Protein AF-A0A4Z1KX02-F1 (afdb_monomer)

Structure (mmCIF, N/CA/C/O backbone):
data_AF-A0A4Z1KX02-F1
#
_entry.id   AF-A0A4Z1KX02-F1
#
loop_
_atom_site.group_PDB
_atom_site.id
_atom_site.type_symbol
_atom_site.label_atom_id
_atom_site.label_alt_id
_atom_site.label_comp_id
_atom_site.label_asym_id
_atom_site.label_entity_id
_atom_site.label_seq_id
_atom_site.pdbx_PDB_ins_code
_atom_site.Cartn_x
_atom_site.Cartn_y
_atom_site.Cartn_z
_atom_site.occupancy
_atom_site.B_iso_or_equiv
_atom_site.auth_seq_id
_atom_site.auth_comp_id
_atom_site.auth_asym_id
_atom_site.auth_atom_id
_atom_site.pdbx_PDB_model_num
ATOM 1 N N . MET A 1 1 ? 24.937 13.819 -0.305 1.00 67.44 1 MET A N 1
ATOM 2 C CA . MET A 1 1 ? 24.168 14.959 -0.853 1.00 67.44 1 MET A CA 1
ATOM 3 C C . MET A 1 1 ? 23.647 14.672 -2.264 1.00 67.44 1 MET A C 1
ATOM 5 O O . MET A 1 1 ? 22.449 14.791 -2.455 1.00 67.44 1 MET A O 1
ATOM 9 N N . PHE A 1 2 ? 24.476 14.210 -3.215 1.00 82.12 2 PHE A N 1
ATOM 10 C CA . PHE A 1 2 ? 24.012 13.856 -4.573 1.00 82.12 2 PHE A CA 1
ATOM 11 C C . PHE A 1 2 ? 23.113 12.602 -4.630 1.00 82.12 2 PHE A C 1
ATOM 13 O O . PHE A 1 2 ? 22.041 12.658 -5.217 1.00 82.12 2 PHE A O 1
ATOM 20 N N . ALA A 1 3 ? 23.485 11.510 -3.949 1.00 89.19 3 ALA A N 1
ATOM 21 C CA . ALA A 1 3 ? 22.704 10.262 -3.954 1.00 89.19 3 ALA A CA 1
ATOM 22 C C . ALA A 1 3 ? 21.264 10.451 -3.440 1.00 89.19 3 ALA A C 1
ATOM 24 O O . ALA A 1 3 ? 20.314 10.109 -4.129 1.00 89.19 3 ALA A O 1
ATOM 25 N N . THR A 1 4 ? 21.099 11.115 -2.293 1.00 90.94 4 THR A N 1
ATOM 26 C CA . THR A 1 4 ? 19.779 11.416 -1.717 1.00 90.94 4 THR A CA 1
ATOM 27 C C . THR A 1 4 ? 18.896 12.230 -2.667 1.00 90.94 4 THR A C 1
ATOM 29 O O . THR A 1 4 ? 17.698 11.987 -2.753 1.00 90.94 4 THR A O 1
ATOM 32 N N . TYR A 1 5 ? 19.477 13.189 -3.394 1.00 92.50 5 TYR A N 1
ATOM 33 C CA . TYR A 1 5 ? 18.743 13.962 -4.395 1.00 92.50 5 TYR A CA 1
ATOM 34 C C . TYR A 1 5 ? 18.298 13.082 -5.570 1.00 92.50 5 TYR A C 1
ATOM 36 O O . TYR A 1 5 ? 17.134 13.137 -5.958 1.00 92.50 5 TYR A O 1
ATOM 44 N N . CYS A 1 6 ? 19.196 12.249 -6.105 1.00 92.69 6 CYS A N 1
ATOM 45 C CA . CYS A 1 6 ? 18.870 11.317 -7.183 1.00 92.69 6 CYS A CA 1
ATOM 46 C C . CYS A 1 6 ? 17.757 10.342 -6.780 1.00 92.69 6 CYS A C 1
ATOM 48 O O . CYS A 1 6 ? 16.830 10.142 -7.560 1.00 92.69 6 CYS A O 1
ATOM 50 N N . ASP A 1 7 ? 17.804 9.806 -5.558 1.00 88.81 7 ASP A N 1
ATOM 51 C CA . ASP A 1 7 ? 16.783 8.889 -5.044 1.00 88.81 7 ASP A CA 1
ATOM 52 C C . ASP A 1 7 ? 15.410 9.565 -4.957 1.00 88.81 7 ASP A C 1
ATOM 54 O O . ASP A 1 7 ? 14.411 9.007 -5.407 1.00 88.81 7 ASP A O 1
ATOM 58 N N . LEU A 1 8 ? 15.348 10.789 -4.424 1.00 89.06 8 LEU A N 1
ATOM 59 C CA . LEU A 1 8 ? 14.098 11.547 -4.324 1.00 89.06 8 LEU A CA 1
ATOM 60 C C . LEU A 1 8 ? 13.556 11.949 -5.700 1.00 89.06 8 LEU A C 1
ATOM 62 O O . LEU A 1 8 ? 12.350 11.864 -5.929 1.00 89.06 8 LEU A O 1
ATOM 66 N N . ALA A 1 9 ? 14.428 12.359 -6.624 1.00 92.06 9 ALA A N 1
ATOM 67 C CA . ALA A 1 9 ? 14.044 12.703 -7.990 1.00 92.06 9 ALA A CA 1
ATOM 68 C C . ALA A 1 9 ? 13.496 11.481 -8.742 1.00 92.06 9 ALA A C 1
ATOM 70 O O . ALA A 1 9 ? 12.455 11.574 -9.393 1.00 92.06 9 ALA A O 1
ATOM 71 N N . LEU A 1 10 ? 14.148 10.324 -8.592 1.00 88.31 10 LEU A N 1
ATOM 72 C CA . LEU A 1 10 ? 13.687 9.064 -9.161 1.00 88.31 10 LEU A CA 1
ATOM 73 C C . LEU A 1 10 ? 12.341 8.651 -8.557 1.00 88.31 10 LEU A C 1
ATOM 75 O O . LEU A 1 10 ? 11.406 8.372 -9.298 1.00 88.31 10 LEU A O 1
ATOM 79 N N . GLN A 1 11 ? 12.197 8.676 -7.230 1.00 85.94 11 GLN A N 1
ATOM 80 C CA . GLN A 1 11 ? 10.923 8.365 -6.573 1.00 85.94 11 GLN A CA 1
ATOM 81 C C . GLN A 1 11 ? 9.800 9.309 -7.010 1.00 85.94 11 GLN A C 1
ATOM 83 O O . GLN A 1 11 ? 8.679 8.856 -7.219 1.00 85.94 11 GLN A O 1
ATOM 88 N N . SER A 1 12 ? 10.090 10.602 -7.169 1.00 88.19 12 SER A N 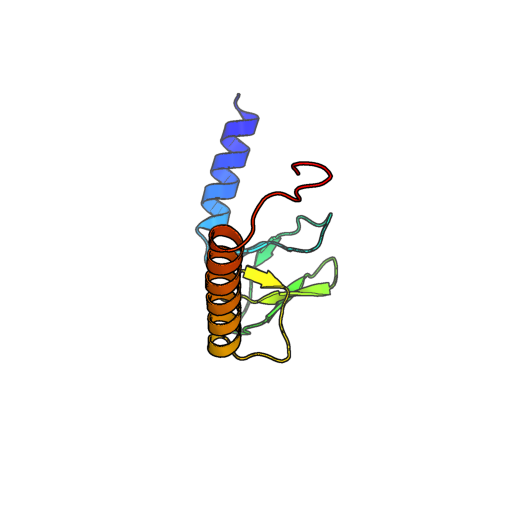1
ATOM 89 C CA . SER A 1 12 ? 9.130 11.591 -7.665 1.00 88.19 12 SER A CA 1
ATOM 90 C C . SER A 1 12 ? 8.660 11.252 -9.081 1.00 88.19 12 SER A C 1
ATOM 92 O O . SER A 1 12 ? 7.458 11.188 -9.335 1.00 88.19 12 SER A O 1
ATOM 94 N N . HIS A 1 13 ? 9.597 10.945 -9.982 1.00 88.12 13 HIS A N 1
ATOM 95 C CA . HIS A 1 13 ? 9.275 10.555 -11.352 1.00 88.12 13 HIS A CA 1
ATOM 96 C C . HIS A 1 13 ? 8.462 9.254 -11.401 1.00 88.12 13 HIS A C 1
ATOM 98 O O . HIS A 1 13 ? 7.409 9.209 -12.030 1.00 88.12 13 HIS A O 1
ATOM 104 N N . LEU A 1 14 ? 8.885 8.221 -10.670 1.00 86.00 14 LEU A N 1
ATOM 105 C CA . LEU A 1 14 ? 8.198 6.927 -10.648 1.00 86.00 14 LEU A CA 1
ATOM 106 C C . LEU A 1 14 ? 6.789 7.022 -10.047 1.00 86.00 14 LEU A C 1
ATOM 108 O O . LEU A 1 14 ? 5.888 6.333 -10.504 1.00 86.00 14 LEU A O 1
ATOM 112 N N . ARG A 1 15 ? 6.573 7.886 -9.046 1.00 82.69 15 ARG A N 1
ATOM 113 C CA . ARG A 1 15 ? 5.239 8.144 -8.472 1.00 82.69 15 ARG A CA 1
ATOM 114 C C . ARG A 1 15 ? 4.322 8.941 -9.399 1.00 82.69 15 ARG A C 1
ATOM 116 O O . ARG A 1 15 ? 3.119 8.961 -9.163 1.00 82.69 15 ARG A O 1
ATOM 123 N N . SER A 1 16 ? 4.877 9.626 -10.399 1.00 86.06 16 SER A N 1
ATOM 124 C CA . SER A 1 16 ? 4.091 10.405 -11.359 1.00 86.06 16 SER A CA 1
ATOM 125 C C . SER A 1 16 ? 3.498 9.558 -12.489 1.00 86.06 16 SER A C 1
ATOM 127 O O . SER A 1 16 ? 2.554 10.005 -13.136 1.00 86.06 16 SER A O 1
ATOM 129 N N . ASP A 1 17 ? 4.016 8.347 -12.712 1.00 86.56 17 ASP A N 1
ATOM 130 C CA . ASP A 1 17 ? 3.488 7.430 -13.722 1.00 86.56 17 ASP A CA 1
ATOM 131 C C . ASP A 1 17 ? 2.322 6.607 -13.140 1.00 86.56 17 ASP A C 1
ATOM 133 O O . ASP A 1 17 ? 2.533 5.810 -12.220 1.00 86.56 17 ASP A O 1
ATOM 137 N N . PRO A 1 18 ? 1.091 6.751 -13.665 1.00 82.75 18 PRO A N 1
ATOM 138 C CA . PRO A 1 18 ? -0.074 6.020 -13.169 1.00 82.75 18 PRO A CA 1
ATOM 139 C C . PRO A 1 18 ? -0.007 4.506 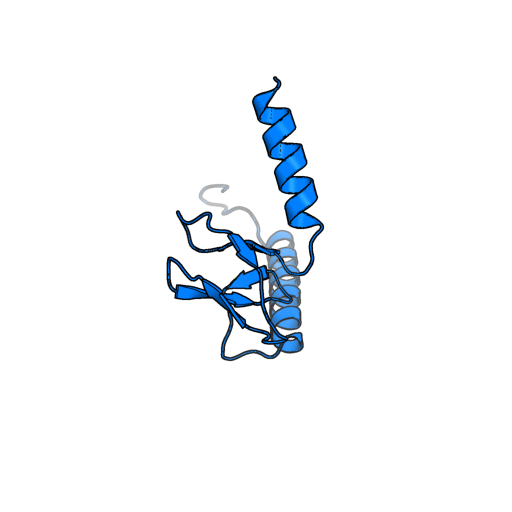-13.421 1.00 82.75 18 PRO A C 1
ATOM 141 O O . PRO A 1 18 ? -0.790 3.760 -12.835 1.00 82.75 18 PRO A O 1
ATOM 144 N N . ASN A 1 19 ? 0.903 4.042 -14.280 1.00 85.69 19 ASN A N 1
ATOM 145 C CA . ASN A 1 19 ? 1.066 2.627 -14.596 1.00 85.69 19 ASN A CA 1
ATOM 146 C C . ASN A 1 19 ? 2.147 1.947 -13.749 1.00 85.69 19 A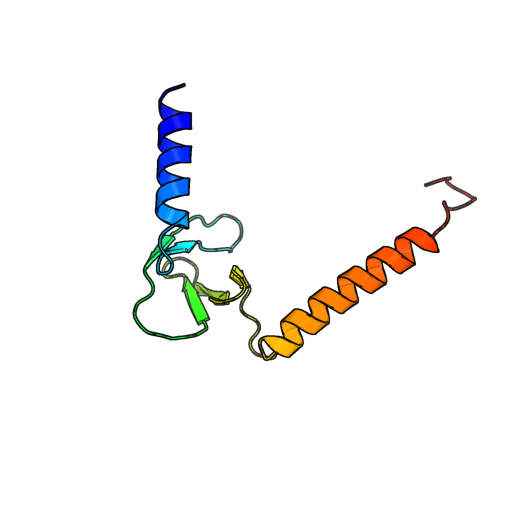SN A C 1
ATOM 148 O O . ASN A 1 19 ? 2.295 0.727 -13.837 1.00 85.69 19 ASN A O 1
ATOM 152 N N . LEU A 1 20 ? 2.901 2.695 -12.935 1.00 86.75 20 LEU A N 1
ATOM 153 C CA . LEU A 1 20 ? 3.929 2.142 -12.057 1.00 86.75 20 LEU A CA 1
ATOM 154 C C . LEU A 1 20 ? 3.376 1.844 -10.665 1.00 86.75 20 LEU A C 1
ATOM 156 O O . LEU A 1 20 ? 2.906 2.726 -9.949 1.00 86.75 20 LEU A O 1
ATOM 160 N N . PHE A 1 21 ? 3.516 0.589 -10.243 1.00 85.75 21 PHE A N 1
ATOM 161 C CA . PHE A 1 21 ? 3.054 0.124 -8.941 1.00 85.75 21 PHE A CA 1
ATOM 162 C C . PHE A 1 21 ? 4.199 -0.425 -8.105 1.00 85.75 21 PHE A C 1
ATOM 164 O O . PHE A 1 21 ? 5.015 -1.226 -8.565 1.00 85.75 21 PHE A O 1
ATOM 171 N N . TRP A 1 22 ? 4.207 -0.023 -6.838 1.00 84.81 22 TRP A N 1
ATOM 172 C CA . TRP A 1 22 ? 5.115 -0.544 -5.829 1.00 84.81 22 TRP A CA 1
ATOM 173 C C . TRP A 1 22 ? 4.528 -1.797 -5.185 1.00 84.81 22 TRP A C 1
ATOM 175 O O . TRP A 1 22 ? 3.342 -1.858 -4.848 1.00 84.81 22 TRP A O 1
ATOM 185 N N . CYS A 1 23 ? 5.375 -2.799 -4.978 1.00 87.50 23 CYS A N 1
ATOM 186 C CA . CYS A 1 23 ? 5.048 -3.919 -4.117 1.00 87.50 23 CYS A CA 1
ATOM 187 C C . CYS A 1 23 ? 4.901 -3.428 -2.669 1.00 87.50 23 CYS A C 1
ATOM 189 O O . CYS A 1 23 ? 5.808 -2.804 -2.127 1.00 87.50 23 CYS A O 1
ATOM 191 N N . LEU A 1 24 ? 3.764 -3.737 -2.040 1.00 85.62 24 LEU A N 1
ATOM 192 C CA . LEU A 1 24 ? 3.455 -3.341 -0.659 1.00 85.62 24 LEU A CA 1
ATOM 193 C C . LEU A 1 24 ? 3.793 -4.429 0.368 1.00 85.62 24 LEU A C 1
ATOM 195 O O . LEU A 1 24 ? 3.533 -4.265 1.559 1.00 85.62 24 LEU A O 1
ATOM 199 N N . ALA A 1 25 ? 4.329 -5.567 -0.082 1.00 84.81 25 ALA A N 1
ATOM 200 C CA . ALA A 1 25 ? 4.701 -6.648 0.815 1.00 84.81 25 ALA A CA 1
ATOM 201 C C . ALA A 1 25 ? 5.878 -6.229 1.717 1.00 84.81 25 ALA A C 1
ATOM 203 O O . ALA A 1 25 ? 6.850 -5.649 1.222 1.00 84.81 25 ALA A O 1
ATOM 204 N N . PRO A 1 26 ? 5.844 -6.561 3.020 1.00 81.69 26 PRO A N 1
ATOM 205 C CA . PRO A 1 26 ? 6.955 -6.283 3.921 1.00 81.69 26 PRO A CA 1
ATOM 206 C C . PRO A 1 26 ? 8.254 -6.894 3.386 1.00 81.69 26 PRO A C 1
ATOM 208 O O . PRO A 1 26 ? 8.270 -8.059 2.993 1.00 81.69 26 PRO A O 1
ATOM 211 N N . ASN A 1 27 ? 9.347 -6.127 3.406 1.00 82.44 27 ASN A N 1
ATOM 212 C CA . ASN A 1 27 ? 10.682 -6.527 2.928 1.00 82.44 27 ASN A CA 1
ATOM 213 C C . ASN A 1 27 ? 10.830 -6.714 1.407 1.00 82.44 27 ASN A C 1
ATOM 215 O O . ASN A 1 27 ?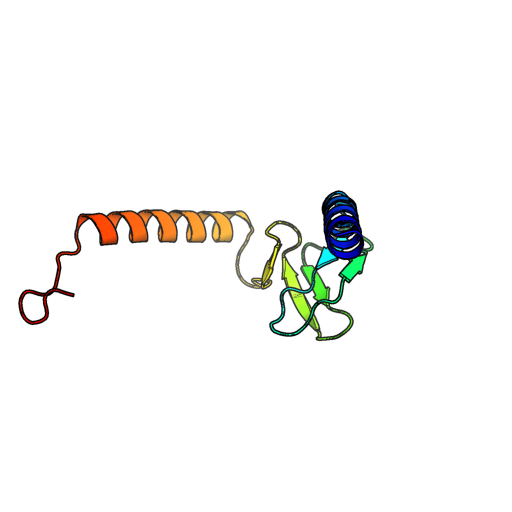 11.882 -7.165 0.956 1.00 82.44 27 ASN A O 1
ATOM 219 N N . TYR A 1 28 ? 9.827 -6.339 0.613 1.00 78.94 28 TYR A N 1
ATOM 220 C CA . TYR A 1 28 ? 9.926 -6.307 -0.843 1.00 78.94 28 TYR A CA 1
ATOM 221 C C . TYR A 1 28 ? 9.730 -4.880 -1.347 1.00 78.94 28 TYR A C 1
ATOM 223 O O . TYR A 1 28 ? 8.802 -4.187 -0.948 1.00 78.94 28 TYR A O 1
ATOM 231 N N . SER A 1 29 ? 10.602 -4.453 -2.252 1.00 76.94 29 SER A N 1
ATOM 232 C CA . SER A 1 29 ? 10.605 -3.109 -2.844 1.00 76.94 29 SER A CA 1
ATOM 233 C C . SER A 1 29 ? 10.653 -3.169 -4.372 1.00 76.94 29 SER A C 1
ATOM 235 O O . SER A 1 29 ? 11.234 -2.308 -5.030 1.00 76.94 29 SER A O 1
ATOM 237 N N . SER A 1 30 ? 10.058 -4.215 -4.951 1.00 84.88 30 SER A N 1
ATOM 238 C CA . SER A 1 30 ? 9.921 -4.336 -6.398 1.00 84.88 30 SER A CA 1
ATOM 239 C C . SER A 1 30 ? 8.906 -3.331 -6.941 1.00 84.88 30 SER A C 1
ATOM 241 O O . SER A 1 30 ? 7.901 -3.014 -6.302 1.00 84.88 30 SER A O 1
ATOM 243 N N . ILE A 1 31 ? 9.186 -2.848 -8.146 1.00 86.44 31 ILE A N 1
ATOM 244 C CA . ILE A 1 31 ? 8.304 -1.988 -8.930 1.00 86.44 31 ILE A CA 1
ATOM 245 C C . ILE A 1 31 ? 7.917 -2.764 -10.176 1.00 86.44 31 ILE A C 1
ATOM 247 O O . ILE A 1 31 ? 8.745 -3.483 -10.741 1.00 86.44 31 ILE A O 1
ATOM 251 N N . GLN A 1 32 ? 6.678 -2.605 -10.616 1.00 88.12 32 GLN A N 1
ATOM 252 C CA . GLN A 1 32 ? 6.224 -3.161 -11.879 1.00 88.12 32 GLN A CA 1
ATOM 253 C C . GLN A 1 32 ? 5.332 -2.188 -12.631 1.00 88.12 32 GLN A C 1
ATOM 255 O O . GLN A 1 32 ? 4.580 -1.420 -12.031 1.00 88.12 32 GLN A O 1
ATOM 260 N N . ILE A 1 33 ? 5.426 -2.261 -13.954 1.00 87.50 33 ILE A N 1
ATOM 261 C CA . ILE A 1 33 ? 4.499 -1.601 -14.863 1.00 87.50 33 ILE A CA 1
ATOM 262 C C . ILE A 1 33 ? 3.275 -2.505 -14.990 1.00 87.50 33 ILE A C 1
ATOM 264 O O . ILE A 1 33 ? 3.406 -3.716 -15.179 1.00 87.50 33 ILE A O 1
ATOM 268 N N . ARG A 1 34 ? 2.089 -1.924 -14.850 1.00 81.69 34 ARG A N 1
ATOM 269 C CA . ARG A 1 34 ? 0.828 -2.595 -15.156 1.00 81.69 34 ARG A CA 1
ATOM 270 C C . ARG A 1 34 ? 0.605 -2.582 -16.662 1.00 81.69 34 ARG A C 1
ATOM 272 O O . ARG A 1 34 ? 0.692 -1.534 -17.296 1.00 81.69 34 ARG A O 1
ATOM 279 N N . GLU A 1 35 ? 0.243 -3.737 -17.198 1.00 78.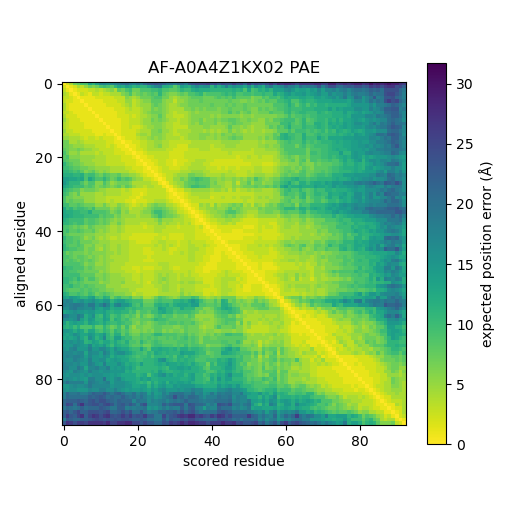44 35 GLU A N 1
ATOM 280 C CA . GLU A 1 35 ? -0.331 -3.856 -18.533 1.00 78.44 35 GLU A CA 1
ATOM 281 C C . GLU A 1 35 ? -1.827 -4.161 -18.385 1.00 78.44 35 GLU A C 1
ATOM 283 O O . GLU A 1 35 ? -2.204 -5.050 -17.624 1.00 78.44 35 GLU A O 1
ATOM 288 N N . GLY A 1 36 ? -2.682 -3.412 -19.084 1.00 83.19 36 GLY A N 1
ATOM 289 C CA . GLY A 1 36 ? -4.136 -3.605 -19.049 1.00 83.19 36 GLY A CA 1
ATOM 290 C C . GLY A 1 36 ? -4.851 -2.891 -17.900 1.00 83.19 36 GLY A C 1
ATOM 291 O O . GLY A 1 36 ? -4.272 -2.034 -17.234 1.00 83.19 36 GLY A O 1
ATOM 292 N N . ASP A 1 37 ? -6.129 -3.245 -17.707 1.00 83.75 37 ASP A N 1
ATOM 293 C CA . ASP A 1 37 ? -7.081 -2.541 -16.836 1.00 83.75 37 ASP A CA 1
ATOM 294 C C . ASP A 1 37 ? -7.575 -3.337 -15.613 1.00 83.75 37 ASP A C 1
ATOM 296 O O . ASP A 1 37 ? -8.552 -2.961 -14.959 1.00 83.75 37 ASP A O 1
ATOM 300 N N . ASP A 1 38 ? -6.829 -4.364 -15.204 1.00 85.88 38 ASP A N 1
ATOM 301 C CA . ASP A 1 38 ? -7.177 -5.157 -14.025 1.00 85.88 38 ASP A CA 1
ATOM 302 C C . ASP A 1 38 ? -7.093 -4.349 -12.715 1.00 85.88 38 ASP A C 1
ATOM 304 O O . ASP A 1 38 ? -6.116 -3.625 -12.488 1.00 85.88 38 ASP A O 1
ATOM 308 N N . PRO A 1 39 ? -8.099 -4.446 -11.827 1.00 85.12 39 PRO A N 1
ATOM 309 C CA . PRO A 1 39 ? -8.132 -3.711 -10.558 1.00 85.12 39 PRO A CA 1
ATOM 310 C C . PRO A 1 39 ? -7.123 -4.245 -9.525 1.00 85.12 39 PRO A C 1
ATOM 312 O O . PRO A 1 39 ? -6.811 -3.572 -8.537 1.00 85.12 39 PRO A O 1
ATOM 315 N N . GLU A 1 40 ? -6.618 -5.455 -9.762 1.00 87.56 40 GLU A N 1
ATOM 316 C CA . GLU A 1 40 ? -5.633 -6.157 -8.952 1.00 87.56 40 GLU A CA 1
ATOM 317 C C . GLU A 1 40 ? -4.281 -6.153 -9.669 1.00 87.56 40 GLU A C 1
ATOM 319 O O . GLU A 1 40 ? -4.167 -6.556 -10.823 1.00 87.56 40 GLU A O 1
ATOM 324 N N . MET A 1 41 ? -3.236 -5.745 -8.958 1.00 87.56 41 MET A N 1
ATOM 325 C CA . MET A 1 41 ? -1.853 -5.934 -9.375 1.00 87.56 41 MET A CA 1
ATOM 326 C C . MET A 1 41 ? -1.251 -7.073 -8.550 1.00 87.56 41 MET A C 1
ATOM 328 O O . MET A 1 41 ? -1.304 -7.035 -7.322 1.00 87.56 41 MET A O 1
ATOM 332 N N . ILE A 1 42 ? -0.661 -8.074 -9.208 1.00 89.94 42 ILE A N 1
ATOM 333 C CA . ILE A 1 42 ? 0.035 -9.183 -8.540 1.00 89.94 42 ILE A CA 1
ATOM 334 C C . ILE A 1 42 ? 1.541 -8.992 -8.689 1.00 89.94 42 ILE A C 1
ATOM 336 O O . ILE A 1 42 ? 2.059 -8.909 -9.806 1.00 89.94 42 ILE A O 1
ATOM 340 N N . CYS A 1 43 ? 2.255 -8.976 -7.563 1.00 89.69 43 CYS A N 1
ATOM 341 C CA . CYS A 1 43 ? 3.697 -8.798 -7.559 1.00 89.69 43 CYS A CA 1
ATOM 342 C C . CYS A 1 43 ? 4.405 -9.935 -8.305 1.00 89.69 43 CYS A C 1
ATOM 344 O O . CYS A 1 43 ? 4.295 -11.100 -7.914 1.00 89.69 43 CYS A O 1
ATOM 346 N N . GLY A 1 44 ? 5.214 -9.613 -9.318 1.00 87.50 44 GLY A N 1
ATOM 347 C CA . GLY A 1 44 ? 6.000 -10.614 -10.049 1.00 87.50 44 GLY A CA 1
ATOM 348 C C . GLY A 1 44 ? 6.924 -11.441 -9.142 1.00 87.50 44 GLY A C 1
ATOM 349 O O . GLY A 1 44 ? 7.013 -12.661 -9.314 1.00 87.50 44 GLY A O 1
ATOM 350 N N . SER A 1 45 ? 7.540 -10.789 -8.146 1.00 89.31 45 SER A N 1
ATOM 351 C CA . SER A 1 45 ? 8.562 -11.361 -7.256 1.00 89.31 45 SER A CA 1
ATOM 352 C C . SER A 1 45 ? 7.998 -12.149 -6.071 1.00 89.31 45 SER A C 1
ATOM 354 O O . SER A 1 45 ? 8.477 -13.244 -5.799 1.00 89.31 45 SER A O 1
ATOM 356 N N . CYS A 1 46 ? 7.006 -11.606 -5.353 1.00 91.38 46 CYS A N 1
ATOM 357 C CA . CYS A 1 46 ? 6.492 -12.205 -4.108 1.00 91.38 46 CYS A CA 1
ATOM 358 C C . CYS A 1 46 ? 5.042 -12.700 -4.197 1.00 91.38 46 CYS A C 1
ATOM 360 O O . CYS A 1 46 ? 4.543 -13.290 -3.243 1.00 91.38 46 CYS A O 1
ATOM 362 N N . LYS A 1 47 ? 4.359 -12.466 -5.326 1.00 90.75 47 LYS A N 1
ATOM 363 C CA . LYS A 1 47 ? 2.951 -12.833 -5.567 1.00 90.75 47 LYS A CA 1
ATOM 364 C C . LYS A 1 47 ? 1.929 -12.169 -4.637 1.00 90.75 47 LYS A C 1
ATOM 366 O O . LYS A 1 47 ? 0.765 -12.552 -4.662 1.00 90.75 47 LYS A O 1
ATOM 371 N N . ALA A 1 48 ? 2.327 -11.166 -3.853 1.00 89.44 48 ALA A N 1
ATOM 372 C CA . ALA A 1 48 ? 1.384 -10.348 -3.102 1.00 89.44 48 ALA A CA 1
ATOM 373 C C . ALA A 1 48 ? 0.476 -9.555 -4.051 1.00 89.44 48 ALA A C 1
ATOM 375 O O . ALA A 1 48 ? 0.946 -9.020 -5.057 1.00 89.44 48 ALA A O 1
ATOM 376 N N . SER A 1 49 ? -0.804 -9.472 -3.701 1.00 89.44 49 SER A N 1
ATOM 377 C CA . SER A 1 49 ? -1.813 -8.743 -4.462 1.00 89.44 49 SER A CA 1
ATOM 378 C C . SER A 1 49 ? -2.057 -7.356 -3.870 1.00 89.44 49 SER A C 1
ATOM 380 O O . SER A 1 49 ? -2.250 -7.213 -2.659 1.00 89.44 49 SER A O 1
ATOM 382 N N . THR A 1 50 ? -2.121 -6.350 -4.734 1.00 87.12 50 THR A N 1
ATOM 383 C CA . THR A 1 50 ? -2.339 -4.942 -4.393 1.00 87.12 50 THR A CA 1
ATOM 384 C C . THR A 1 50 ? -3.537 -4.395 -5.163 1.00 87.12 50 THR A C 1
ATOM 386 O O . THR A 1 50 ? -3.700 -4.649 -6.354 1.00 87.12 50 THR A O 1
ATOM 389 N N . CYS A 1 51 ? -4.367 -3.611 -4.483 1.00 87.19 51 CYS A N 1
ATOM 390 C CA . CYS A 1 51 ? -5.416 -2.810 -5.092 1.00 87.19 51 CYS A CA 1
ATOM 391 C C . CYS A 1 51 ? -4.814 -1.630 -5.853 1.00 87.19 51 CYS A C 1
ATOM 393 O O . CYS A 1 51 ? -4.148 -0.784 -5.257 1.00 87.19 51 CYS A O 1
ATOM 395 N N . VAL A 1 52 ? -5.094 -1.553 -7.153 1.00 84.50 52 VAL A N 1
ATOM 396 C CA . VAL A 1 52 ? -4.609 -0.475 -8.025 1.00 84.50 52 VAL A CA 1
ATOM 397 C C . VAL A 1 52 ? -5.163 0.883 -7.594 1.00 84.50 52 VAL A C 1
ATOM 399 O O . VAL A 1 52 ? -4.412 1.848 -7.488 1.00 84.50 52 VAL A O 1
ATOM 402 N N . GLN A 1 53 ? -6.459 0.953 -7.284 1.00 84.50 53 GLN A N 1
ATOM 403 C CA . GLN A 1 53 ? -7.119 2.209 -6.926 1.00 84.50 53 GLN A CA 1
ATOM 404 C C . GLN A 1 53 ? -6.652 2.762 -5.571 1.00 84.50 53 GLN A C 1
ATOM 406 O O . GLN A 1 53 ? -6.435 3.962 -5.437 1.00 84.50 53 GLN A O 1
ATOM 411 N N . HIS A 1 54 ? -6.516 1.897 -4.563 1.00 82.62 54 HIS A N 1
ATOM 412 C CA . HIS A 1 54 ? -6.250 2.317 -3.182 1.00 82.62 54 HIS A CA 1
ATOM 413 C C . HIS A 1 54 ? -4.784 2.210 -2.770 1.00 82.62 54 HIS A C 1
ATOM 415 O O . HIS A 1 54 ? -4.443 2.649 -1.676 1.00 82.62 54 HIS A O 1
ATOM 421 N N . GLN A 1 55 ? -3.928 1.610 -3.606 1.00 81.69 55 GLN A N 1
ATOM 422 C CA . GLN A 1 55 ? -2.533 1.308 -3.270 1.00 81.69 55 GLN A CA 1
ATOM 423 C C . GLN A 1 55 ? -2.407 0.650 -1.886 1.00 81.69 55 GLN A C 1
ATOM 425 O O . GLN A 1 55 ? -1.578 1.020 -1.057 1.00 81.69 55 GLN A O 1
ATOM 430 N N . SER A 1 56 ? -3.265 -0.338 -1.637 1.00 82.38 56 SER A N 1
ATOM 431 C CA . SER A 1 56 ? -3.336 -1.105 -0.394 1.00 82.38 56 SER A CA 1
ATOM 432 C C . SER A 1 56 ? -3.412 -2.604 -0.705 1.00 82.38 56 SER A C 1
ATOM 434 O O . SER A 1 56 ? -3.640 -2.971 -1.863 1.00 82.38 56 SER A O 1
ATOM 436 N N . PRO A 1 57 ? -3.205 -3.504 0.274 1.00 85.88 57 PRO A N 1
ATOM 437 C CA . PRO A 1 57 ? -3.369 -4.939 0.054 1.00 85.88 57 PRO A CA 1
ATOM 438 C C . PRO A 1 57 ? -4.724 -5.266 -0.585 1.00 85.88 57 PRO A C 1
ATOM 440 O O . PRO A 1 57 ? -5.753 -4.702 -0.210 1.00 85.88 57 PRO A O 1
ATOM 443 N N . TRP A 1 58 ? -4.724 -6.159 -1.574 1.00 86.31 58 TRP A N 1
ATOM 444 C CA . TRP A 1 58 ? -5.932 -6.506 -2.320 1.00 86.31 58 TRP A CA 1
ATOM 445 C C . TRP A 1 58 ? -6.981 -7.179 -1.432 1.00 86.31 58 TRP A C 1
ATOM 447 O O . TRP A 1 58 ? -6.715 -8.188 -0.776 1.00 86.31 58 TRP A O 1
ATOM 457 N N . ASN A 1 59 ? -8.206 -6.654 -1.471 1.00 80.88 59 ASN A N 1
ATOM 458 C CA . ASN A 1 59 ? -9.327 -7.143 -0.675 1.00 80.88 59 ASN A CA 1
ATOM 459 C C . ASN A 1 59 ? -10.351 -7.833 -1.579 1.00 80.88 59 ASN A C 1
ATOM 461 O O . ASN A 1 59 ? -11.270 -7.199 -2.087 1.00 80.88 59 ASN A O 1
ATOM 465 N N . ARG A 1 60 ? -10.226 -9.157 -1.738 1.00 74.56 60 ARG A N 1
ATOM 466 C CA . ARG A 1 60 ? -11.064 -9.985 -2.636 1.00 74.56 60 ARG A CA 1
ATOM 467 C C . ARG A 1 60 ? -12.572 -9.997 -2.331 1.00 74.56 60 ARG A C 1
ATOM 469 O O . ARG A 1 60 ? -13.328 -10.580 -3.099 1.00 74.56 60 ARG A O 1
ATOM 476 N N . GLY A 1 61 ? -13.015 -9.401 -1.224 1.00 74.38 61 GLY A N 1
ATOM 477 C CA . GLY A 1 61 ? -14.407 -9.458 -0.760 1.00 74.38 61 GLY A CA 1
ATOM 478 C C . GLY A 1 61 ? -15.145 -8.121 -0.706 1.00 74.38 61 GLY A C 1
ATOM 479 O O . GLY A 1 61 ? -16.323 -8.114 -0.360 1.00 74.38 61 GLY A O 1
ATOM 480 N N . LEU A 1 62 ? -14.484 -7.000 -1.010 1.00 77.06 62 LEU A N 1
ATOM 481 C CA . LEU A 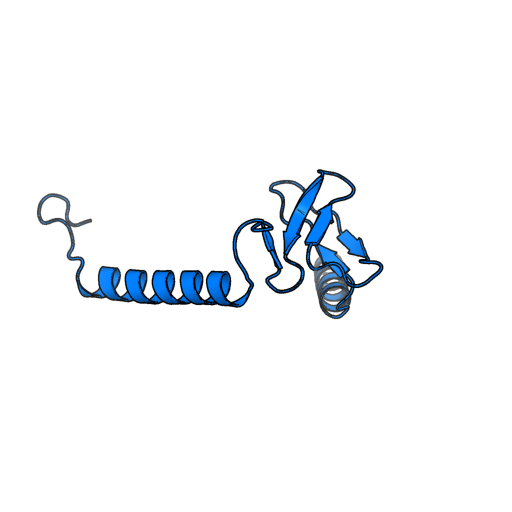1 62 ? -15.080 -5.670 -0.888 1.00 77.06 62 LEU A CA 1
ATOM 482 C C . LEU A 1 62 ? -15.047 -4.947 -2.230 1.00 77.06 62 LEU A C 1
ATOM 484 O O . LEU A 1 62 ? -14.020 -4.890 -2.900 1.00 77.06 62 LEU A O 1
ATOM 488 N N . THR A 1 63 ? -16.170 -4.337 -2.598 1.00 81.94 63 THR A N 1
ATOM 489 C CA . THR A 1 63 ? -16.174 -3.304 -3.639 1.00 81.94 63 THR A CA 1
ATOM 490 C C . THR A 1 63 ? -15.398 -2.081 -3.153 1.00 81.94 63 THR A C 1
ATOM 492 O O . THR A 1 63 ? -15.301 -1.843 -1.947 1.00 81.94 63 THR A O 1
ATOM 495 N N . TYR A 1 64 ? -14.910 -1.253 -4.079 1.00 79.62 64 TYR A N 1
ATOM 496 C CA . TYR A 1 64 ? -14.194 -0.026 -3.724 1.00 79.62 64 TYR A CA 1
ATOM 497 C C . TYR A 1 64 ? -14.965 0.849 -2.728 1.00 79.62 64 TYR A C 1
ATOM 499 O O . TYR A 1 64 ? -14.432 1.201 -1.684 1.00 79.62 64 TYR A O 1
ATOM 507 N N . LYS A 1 65 ? -16.265 1.064 -2.968 1.00 81.50 65 LYS A N 1
ATOM 508 C CA . LYS A 1 65 ? -17.130 1.845 -2.070 1.00 81.50 65 LYS A CA 1
ATOM 509 C C . LYS A 1 65 ? -17.254 1.242 -0.671 1.00 81.50 65 LYS A C 1
ATOM 511 O O . LYS A 1 65 ? -17.342 1.978 0.304 1.00 81.50 65 LYS A O 1
ATOM 516 N N . GLN A 1 66 ? -17.312 -0.085 -0.563 1.00 82.56 66 GLN A N 1
ATOM 517 C CA . GLN A 1 66 ? -17.385 -0.748 0.741 1.00 82.56 66 GLN A CA 1
ATOM 518 C C . GLN A 1 66 ? -16.068 -0.613 1.502 1.00 82.56 66 GLN A C 1
ATOM 520 O O . GLN A 1 66 ? -16.095 -0.397 2.711 1.00 82.56 66 GLN A O 1
ATOM 525 N N . TYR A 1 67 ? -14.939 -0.700 0.796 1.00 84.19 67 TYR A N 1
ATOM 526 C CA . TYR A 1 67 ? -13.624 -0.468 1.378 1.00 84.19 67 TYR A CA 1
ATOM 527 C C . TYR A 1 67 ? -13.482 0.980 1.873 1.00 84.19 67 TYR A C 1
ATOM 529 O O . TYR A 1 67 ? -13.181 1.196 3.045 1.00 84.19 67 TYR A O 1
ATOM 537 N N . ASP A 1 68 ? -13.831 1.967 1.047 1.00 83.56 68 ASP A N 1
ATOM 538 C CA . ASP A 1 68 ? -13.807 3.387 1.429 1.00 83.56 68 ASP A CA 1
ATOM 539 C C . ASP A 1 68 ? -14.691 3.670 2.648 1.00 83.56 68 ASP A C 1
ATOM 541 O O . ASP A 1 68 ? -14.295 4.363 3.586 1.00 83.56 68 ASP A O 1
ATOM 545 N N . PHE A 1 69 ? -15.890 3.086 2.669 1.00 84.06 69 PHE A N 1
ATOM 546 C CA . PHE A 1 69 ? -16.813 3.228 3.786 1.00 84.06 69 PHE A CA 1
ATOM 547 C C . PHE A 1 69 ? -16.288 2.581 5.073 1.00 84.06 69 PHE A C 1
ATOM 549 O O . PHE A 1 69 ? -16.490 3.139 6.151 1.00 84.06 69 PHE A O 1
ATOM 556 N N . SER A 1 70 ? -15.603 1.433 4.986 1.00 80.06 70 SER A N 1
ATOM 557 C CA . SER A 1 70 ? -14.947 0.836 6.158 1.00 80.06 70 SER A CA 1
ATOM 558 C C . SER A 1 70 ? -13.846 1.735 6.719 1.00 80.06 70 SER A C 1
ATOM 560 O O . SER A 1 70 ? -13.841 1.985 7.920 1.00 80.06 70 SER A O 1
ATOM 562 N N . LEU A 1 71 ? -13.006 2.326 5.862 1.00 81.88 71 LEU A N 1
ATOM 563 C CA . LEU A 1 71 ? -11.966 3.262 6.296 1.00 81.88 71 LEU A CA 1
ATOM 564 C C . LEU A 1 71 ? -12.558 4.507 6.973 1.00 81.88 71 LEU A C 1
ATOM 566 O O . LEU A 1 71 ? -12.059 4.951 8.006 1.00 81.88 71 LEU A O 1
ATOM 570 N N . ALA A 1 72 ? -13.644 5.056 6.422 1.00 82.19 72 ALA A N 1
ATOM 571 C CA . ALA A 1 72 ? -14.322 6.212 7.004 1.00 82.19 72 ALA A CA 1
ATOM 572 C C . ALA A 1 72 ? -14.921 5.905 8.389 1.00 82.19 72 ALA A C 1
ATOM 574 O O . ALA A 1 72 ? -14.816 6.725 9.302 1.00 82.19 72 ALA A O 1
ATOM 575 N N . LYS A 1 73 ? -15.512 4.716 8.558 1.00 81.62 73 LYS A N 1
ATOM 576 C CA . LYS A 1 73 ? -16.047 4.255 9.847 1.00 81.62 73 LYS A CA 1
ATOM 577 C C . LYS A 1 73 ? -14.965 4.039 10.894 1.00 81.62 73 LYS A C 1
ATOM 579 O O . LYS A 1 73 ? -15.178 4.388 12.054 1.00 81.62 73 LYS A O 1
ATOM 584 N N . ASP A 1 74 ? -13.827 3.477 10.501 1.00 84.12 74 ASP A N 1
ATOM 585 C CA . ASP A 1 74 ? -12.699 3.264 11.408 1.00 84.12 74 ASP A CA 1
ATOM 586 C C . ASP A 1 74 ? -12.138 4.605 11.900 1.00 84.12 74 ASP A C 1
ATOM 588 O O . ASP A 1 74 ? -11.854 4.765 13.087 1.00 84.12 74 ASP A O 1
ATOM 592 N N . GLU A 1 75 ? -12.051 5.600 11.013 1.00 86.56 75 GLU A N 1
ATOM 593 C CA . GLU A 1 75 ? -11.633 6.960 11.361 1.00 86.56 75 GLU A CA 1
ATOM 594 C C . GLU A 1 75 ? -12.602 7.637 12.342 1.00 86.56 75 GLU A C 1
ATOM 596 O O . GLU A 1 75 ? -12.176 8.237 13.330 1.00 86.56 75 GLU A O 1
ATOM 601 N N . GLU A 1 76 ? -13.908 7.547 12.084 1.00 87.00 76 GLU A N 1
ATOM 602 C CA . GLU A 1 76 ? -14.943 8.084 12.974 1.00 87.00 76 GLU A CA 1
ATOM 603 C C . GLU A 1 76 ? -14.907 7.401 14.345 1.00 87.00 76 GLU A C 1
ATOM 605 O O . GLU A 1 76 ? -14.896 8.076 15.376 1.00 87.00 76 GLU A O 1
ATOM 610 N N . SER A 1 77 ? -14.797 6.0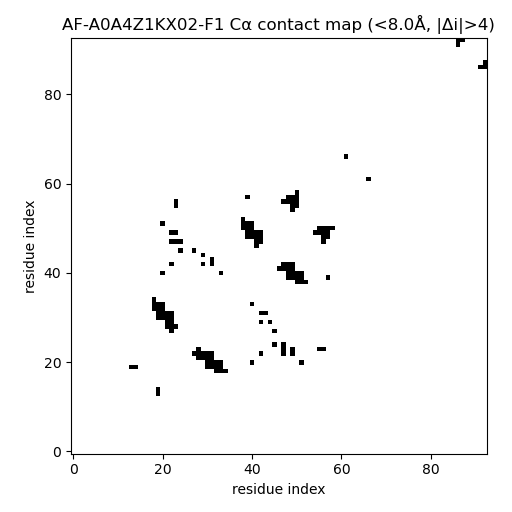72 14.354 1.00 88.75 77 SER A N 1
ATOM 611 C CA . SER A 1 77 ? -14.692 5.279 15.578 1.00 88.75 77 SER A CA 1
ATOM 612 C C . SER A 1 77 ? -13.454 5.667 16.381 1.00 88.75 77 SER A C 1
ATOM 614 O O . SER A 1 77 ? -13.546 5.853 17.591 1.00 88.75 77 SER A O 1
ATOM 616 N N . ARG A 1 78 ? -12.300 5.859 15.725 1.00 87.81 78 ARG A N 1
ATOM 617 C CA . ARG A 1 78 ? -11.064 6.284 16.396 1.00 87.81 78 ARG A CA 1
ATOM 618 C C . ARG A 1 78 ? -11.211 7.661 17.040 1.00 87.81 78 ARG A C 1
ATOM 620 O O . ARG A 1 78 ? -10.833 7.822 18.195 1.00 87.81 78 ARG A O 1
ATOM 627 N N . LYS A 1 79 ? -11.819 8.622 16.338 1.00 91.69 79 LYS A N 1
ATOM 628 C CA . LYS A 1 79 ? -12.099 9.961 16.887 1.00 91.69 79 LYS A CA 1
ATOM 629 C C . LYS A 1 79 ? -13.041 9.912 18.084 1.00 91.69 79 LYS A C 1
ATOM 631 O O . LYS A 1 79 ? -12.880 10.694 19.015 1.00 91.69 79 LYS A O 1
ATOM 636 N N . GLU A 1 80 ? -14.040 9.036 18.057 1.00 91.56 80 GLU A N 1
ATOM 637 C CA . GLU A 1 80 ? -14.966 8.885 19.179 1.00 91.56 80 GLU A CA 1
ATOM 638 C C . GLU A 1 80 ? -14.290 8.226 20.384 1.00 91.56 80 GLU A C 1
ATOM 640 O O . GLU A 1 80 ? -14.461 8.683 21.514 1.00 91.56 80 GLU A O 1
ATOM 645 N N . ILE A 1 81 ? -13.458 7.209 20.148 1.00 89.06 81 ILE A N 1
ATOM 646 C CA . ILE A 1 81 ? -12.617 6.598 21.181 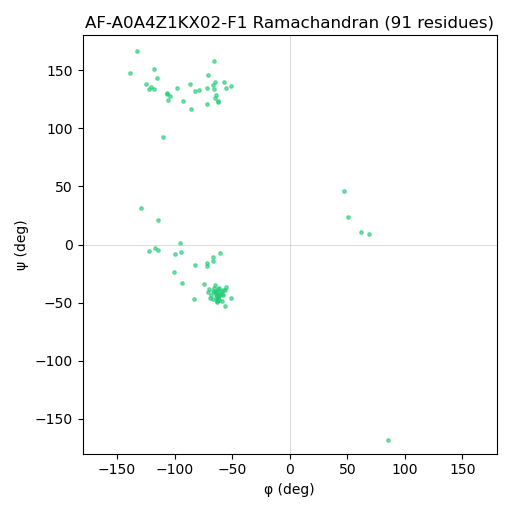1.00 89.06 81 ILE A CA 1
ATOM 647 C C . ILE A 1 81 ? -11.738 7.679 21.816 1.00 89.06 81 ILE A C 1
ATOM 649 O O . ILE A 1 81 ? -11.831 7.879 23.016 1.00 89.06 81 ILE A O 1
ATOM 653 N N . GLU A 1 82 ? -10.990 8.462 21.039 1.00 90.56 82 GLU A N 1
ATOM 654 C CA . GLU A 1 82 ? -10.135 9.539 21.568 1.00 90.56 82 GLU A CA 1
ATOM 655 C C . GLU A 1 82 ? -10.894 10.562 22.432 1.00 90.56 82 GLU A C 1
ATOM 657 O O . GLU A 1 82 ? -10.360 11.043 23.430 1.00 90.56 82 GLU A O 1
ATOM 662 N N . LYS A 1 83 ? -12.146 10.888 22.084 1.00 91.25 83 LYS A N 1
ATOM 663 C CA . LYS A 1 83 ? -12.984 11.815 22.866 1.00 91.25 83 LYS A CA 1
ATOM 664 C C . LYS A 1 83 ? -13.520 11.213 24.160 1.00 91.25 83 LYS A C 1
ATOM 666 O O . LYS A 1 83 ? -13.749 11.947 25.119 1.00 91.25 83 LYS A O 1
ATOM 671 N N . THR A 1 84 ? -13.811 9.916 24.158 1.00 91.12 84 THR A N 1
ATOM 672 C CA . THR A 1 84 ? -14.538 9.241 25.244 1.00 91.12 84 THR A CA 1
ATOM 673 C C . THR A 1 84 ? -13.619 8.469 26.181 1.00 91.12 84 THR A C 1
ATOM 675 O O . THR A 1 84 ? -13.971 8.242 27.340 1.00 91.12 84 THR A O 1
ATOM 678 N N . THR A 1 85 ? -12.432 8.080 25.716 1.00 89.69 85 THR A N 1
ATOM 679 C CA . THR A 1 85 ? -11.439 7.408 26.545 1.00 89.69 85 THR A CA 1
ATOM 680 C C . THR A 1 85 ? -10.829 8.380 27.536 1.00 89.69 85 THR A C 1
ATOM 682 O O . THR A 1 85 ? -10.422 9.485 27.188 1.00 89.69 85 THR A O 1
ATOM 685 N N . VAL A 1 86 ? -10.724 7.929 28.778 1.00 87.12 86 VAL A N 1
ATOM 686 C CA . VAL A 1 86 ? -10.014 8.621 29.850 1.00 87.12 86 VAL A CA 1
ATOM 687 C C . VAL A 1 86 ? -8.864 7.746 30.329 1.00 87.12 86 VAL A C 1
ATOM 689 O O . VAL A 1 86 ? -8.951 6.518 30.260 1.00 87.12 86 VAL A O 1
ATOM 692 N N . ALA A 1 87 ? -7.800 8.381 30.825 1.00 86.06 87 ALA A N 1
ATOM 693 C CA . 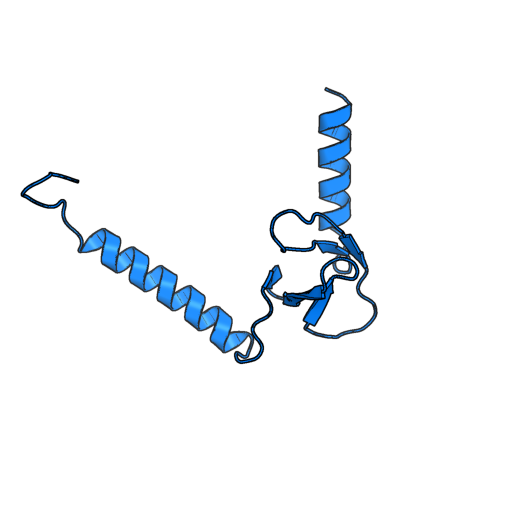ALA A 1 87 ? -6.646 7.675 31.370 1.00 86.06 87 ALA A CA 1
ATOM 694 C C . ALA A 1 87 ? -7.073 6.731 32.501 1.00 86.06 87 ALA A C 1
ATOM 696 O O . ALA A 1 87 ? -7.924 7.068 33.333 1.00 86.06 87 ALA A O 1
ATOM 697 N N . CYS A 1 88 ? -6.473 5.544 32.544 1.00 86.25 88 CYS A N 1
ATOM 698 C CA . CYS A 1 88 ? -6.823 4.548 33.548 1.00 86.25 88 CYS A CA 1
ATOM 699 C C . CYS A 1 88 ? -6.501 5.089 34.954 1.00 86.25 88 CYS A C 1
ATOM 701 O O . CYS A 1 88 ? -5.338 5.360 35.238 1.00 86.25 88 CYS A O 1
ATOM 703 N N . PRO A 1 89 ? -7.452 5.172 35.900 1.00 88.56 89 PRO A N 1
ATOM 704 C CA . PRO A 1 89 ? -7.209 5.790 37.211 1.00 88.56 89 PRO A CA 1
ATOM 705 C C . PRO A 1 89 ? -6.206 5.025 38.094 1.00 88.56 89 PRO A C 1
ATOM 707 O O . PRO A 1 89 ? -5.783 5.524 39.134 1.00 88.56 89 PRO A O 1
ATOM 710 N N . LYS A 1 90 ? -5.828 3.799 37.707 1.00 90.31 90 LYS A N 1
ATOM 711 C CA . LYS A 1 90 ? -4.888 2.956 38.455 1.00 90.31 90 LYS A CA 1
ATOM 712 C C . LYS A 1 90 ? -3.439 3.100 37.983 1.00 90.31 90 LYS A C 1
ATOM 714 O O . LYS A 1 90 ? -2.531 2.965 38.796 1.00 90.31 90 LYS A O 1
ATOM 719 N N . CYS A 1 91 ? -3.220 3.333 36.690 1.00 90.88 91 CYS A N 1
ATOM 720 C CA . CYS A 1 91 ? -1.880 3.462 36.103 1.00 90.88 91 CYS A CA 1
ATOM 721 C C . CYS A 1 91 ? -1.632 4.801 35.393 1.00 90.88 91 CYS A C 1
ATOM 723 O O . CYS A 1 91 ? -0.499 5.048 34.999 1.00 90.88 91 CYS A O 1
ATOM 725 N N . TYR A 1 92 ? -2.651 5.657 35.271 1.00 76.56 92 TYR A N 1
ATOM 726 C CA . TYR A 1 92 ? -2.641 6.971 34.613 1.00 76.56 92 TYR A CA 1
ATOM 727 C C . TYR A 1 92 ? -2.064 6.968 33.187 1.00 76.56 92 TYR A C 1
ATOM 729 O O . TYR A 1 92 ? -1.595 7.999 32.711 1.00 76.56 92 TYR A O 1
ATOM 737 N N . ALA A 1 93 ? -2.104 5.805 32.531 1.00 62.09 93 ALA A N 1
ATOM 738 C CA . ALA A 1 93 ? -1.786 5.620 31.121 1.00 62.09 93 ALA A CA 1
ATOM 739 C C . ALA A 1 93 ? -3.036 5.812 30.259 1.00 62.09 93 ALA A C 1
ATOM 741 O O . ALA A 1 93 ? -4.144 5.467 30.750 1.00 62.09 93 ALA A O 1
#

Nearest PDB structures (foldseek):
  5edv-assembly2_A  TM=5.461E-01  e=1.099E-03  Homo sapiens
  5edv-assembly3_B  TM=5.342E-01  e=1.345E-03  Homo sapiens
  7yuj-assembly1_A  TM=5.606E-01  e=5.538E-03  Homo sapiens
  4i1h-assembly1_A  TM=6.489E-01  e=3.193E-02  Homo sapiens
  6hue-assembly1_A  TM=5.947E-01  e=1.504E-01  Homo sapiens

InterPro domains:
  IPR002867 IBR domain [PF01485] (4-63)

Organism: NCBI:txid87229

Solvent-accessible surface area (backbone atoms only — not comparable to full-atom values): 5808 Å² total; per-residue (Å²): 114,68,66,64,49,52,53,52,53,50,51,52,55,50,70,68,40,91,47,51,43,73,44,84,51,89,99,45,84,54,72,45,75,64,80,82,85,69,63,63,43,67,34,91,88,80,63,50,48,29,24,61,90,74,74,39,76,50,59,97,87,54,55,71,68,56,47,54,50,50,54,53,50,52,54,51,50,49,55,50,46,67,72,70,61,70,64,41,91,88,77,70,88

Foldseek 3Di:
DVVVVVVVVVVVVQVVDLQWAFDPDPPGGDIDGDDDDDQWDADPPPRFIAGSVPRHGDDPPDDPVRVVVVVVVVVVVVVVCVVPDAQDPVPRD

Secondary structure (DSSP, 8-state):
-HHHHHHHHHHHHHHH-TTEEE--STT---EEE--S--SEEE-TTT--EEETTTTEE--TT--HHHHHHHHHHHHHHHHHHHHH----TTT--

pLDDT: mean 85.24, std 5.09, range [62.09, 92.69]

Radius of gyration: 19.04 Å; Cα contacts (8 Å, |Δi|>4): 74; chains: 1; bounding box: 42×28×58 Å

Mean predicted aligned error: 8.79 Å

Sequence (93 aa):
MFATYCDLALQSHLRSDPNLFWCLAPNYSSIQIREGDDPEMICGSCKASTCVQHQSPWNRGLTYKQYDFSLAKDEESRKEIEKTTVACPKCYA